Protein AF-A0A7C3KI60-F1 (afdb_monomer)

pLDDT: mean 81.57, std 13.28, range [34.31, 95.56]

InterPro domains:
  IPR018958 Knr4/Smi1-like domain [PF09346] (4-112)
  IPR037883 Knr4/Smi1-like domain superfamily [G3DSA:3.40.1580.10] (7-118)
  IPR037883 Knr4/Smi1-like domain superfamily [SSF160631] (5-124)
  IPR051873 Cell wall assembly regulator KNR4/SMI1 [PTHR47432] (55-127)

Secondary structure (DSSP, 8-state):
--HHHHHHH--S--TTSPPSB-B-TT-SS-EEEPPHHHHHHHHHHHHHHHHTTS----TTEEE-EEETTT--EEEE-SS-SSTTSPEEEE--TT--SPPPEEESSHHHHHHHHHHHHHTT-EEEETTTEEEE--TTTTSS--

Radius of gyration: 15.79 Å; Cα contacts (8 Å, |Δi|>4): 232; chains: 1; bounding box: 42×45×39 Å

Structure (mmCIF, N/CA/C/O backbone):
data_AF-A0A7C3KI60-F1
#
_entry.id   AF-A0A7C3KI60-F1
#
loop_
_atom_site.group_PDB
_atom_site.id
_atom_site.type_symbol
_atom_site.label_atom_id
_atom_site.label_alt_id
_atom_site.label_comp_id
_atom_site.label_asym_id
_atom_site.label_entity_id
_atom_site.label_seq_id
_atom_site.pdbx_PDB_ins_code
_atom_site.Cartn_x
_atom_site.Cartn_y
_atom_site.Cartn_z
_atom_site.occupancy
_atom_site.B_iso_or_equiv
_atom_site.auth_seq_id
_atom_site.auth_comp_id
_atom_site.auth_asym_id
_atom_site.auth_atom_id
_atom_site.pdbx_PDB_model_num
ATOM 1 N N . MET A 1 1 ? 3.828 -3.253 14.838 1.00 66.62 1 MET A N 1
ATOM 2 C CA . MET A 1 1 ? 3.671 -4.515 14.084 1.00 66.62 1 MET A CA 1
ATOM 3 C C . MET A 1 1 ? 4.154 -4.274 12.663 1.00 66.62 1 MET A C 1
ATOM 5 O O . MET A 1 1 ? 3.652 -3.376 12.007 1.00 66.62 1 MET A O 1
ATOM 9 N N . GLY A 1 2 ? 5.162 -4.997 12.182 1.00 83.06 2 GLY A N 1
ATOM 10 C CA . GLY A 1 2 ? 5.704 -4.766 10.836 1.00 83.06 2 GLY A CA 1
ATOM 11 C C . GLY A 1 2 ? 4.778 -5.271 9.722 1.00 83.06 2 GLY A C 1
ATOM 12 O O . GLY A 1 2 ? 3.965 -6.164 9.942 1.00 83.06 2 GLY A O 1
ATOM 13 N N . ILE A 1 3 ? 4.963 -4.785 8.490 1.00 88.62 3 ILE A N 1
ATOM 14 C CA . ILE A 1 3 ? 4.181 -5.237 7.323 1.00 88.62 3 ILE A CA 1
ATOM 15 C C . ILE A 1 3 ? 4.188 -6.766 7.156 1.00 88.62 3 ILE A C 1
ATOM 17 O O . ILE A 1 3 ? 3.146 -7.380 6.966 1.00 88.62 3 ILE A O 1
ATOM 21 N N . ARG A 1 4 ? 5.346 -7.415 7.339 1.00 89.81 4 ARG A N 1
ATOM 22 C CA . ARG A 1 4 ? 5.461 -8.883 7.278 1.00 89.81 4 ARG A CA 1
ATOM 23 C C . ARG A 1 4 ? 4.629 -9.606 8.334 1.00 89.81 4 ARG A C 1
ATOM 25 O O . ARG A 1 4 ? 4.207 -10.725 8.086 1.00 89.81 4 ARG A O 1
ATOM 32 N N . GLU A 1 5 ? 4.463 -9.018 9.515 1.00 90.69 5 GLU A N 1
ATOM 33 C CA . GLU A 1 5 ? 3.630 -9.600 10.571 1.00 90.69 5 GLU A CA 1
ATOM 34 C C . GLU A 1 5 ? 2.158 -9.478 10.187 1.00 90.69 5 GLU A C 1
ATOM 36 O O . GLU A 1 5 ? 1.438 -10.461 10.292 1.00 90.69 5 GLU A O 1
ATOM 41 N N . SER A 1 6 ? 1.743 -8.336 9.629 1.00 90.50 6 SER A N 1
ATOM 42 C CA . SER A 1 6 ? 0.375 -8.138 9.134 1.00 90.50 6 SER A CA 1
ATOM 43 C C . SER A 1 6 ? -0.042 -9.198 8.115 1.00 90.50 6 SER A C 1
ATOM 45 O O . SER A 1 6 ? -1.076 -9.834 8.297 1.00 90.50 6 SER A O 1
ATOM 47 N N . TYR A 1 7 ? 0.800 -9.467 7.109 1.00 92.75 7 TYR A N 1
ATOM 48 C CA . TYR A 1 7 ? 0.525 -10.496 6.096 1.00 92.75 7 TYR A CA 1
ATOM 49 C C . TYR A 1 7 ? 0.541 -11.936 6.638 1.00 92.75 7 TYR A C 1
ATOM 51 O O . TYR A 1 7 ? 0.081 -12.849 5.961 1.00 92.75 7 TYR A O 1
ATOM 59 N N . ARG A 1 8 ? 1.040 -12.169 7.863 1.00 93.44 8 ARG A N 1
ATOM 60 C CA . ARG A 1 8 ? 0.904 -13.472 8.542 1.00 93.44 8 ARG A CA 1
ATOM 61 C C . ARG A 1 8 ? -0.454 -13.650 9.214 1.00 93.44 8 ARG A C 1
ATOM 63 O O . ARG A 1 8 ? -0.830 -14.789 9.467 1.00 93.44 8 ARG A O 1
ATOM 70 N N . PHE A 1 9 ? -1.147 -12.557 9.531 1.00 92.88 9 PHE A N 1
ATOM 71 C CA . PHE A 1 9 ? -2.501 -12.592 10.081 1.00 92.88 9 PHE A CA 1
ATOM 72 C C . PHE A 1 9 ? -3.550 -12.565 8.966 1.00 92.88 9 PHE A C 1
ATOM 74 O O . PHE A 1 9 ? -4.465 -13.384 8.980 1.00 92.88 9 PHE A O 1
ATOM 81 N N . HIS A 1 10 ? -3.387 -11.671 7.984 1.00 91.94 10 HIS A N 1
ATOM 82 C CA . HIS A 1 10 ? -4.320 -11.494 6.870 1.00 91.94 10 HIS A CA 1
ATOM 83 C C . HIS A 1 10 ? -3.562 -11.294 5.553 1.00 91.94 10 HIS A C 1
ATOM 85 O O . HIS A 1 10 ? -2.791 -10.344 5.424 1.00 91.94 10 HIS A O 1
ATOM 91 N N . ASN A 1 11 ? -3.787 -12.173 4.572 1.00 93.81 11 ASN A N 1
ATOM 92 C CA . ASN A 1 11 ? -3.192 -12.072 3.237 1.00 93.81 11 ASN A CA 1
ATOM 93 C C . ASN A 1 11 ? -4.091 -11.260 2.290 1.00 93.81 11 ASN A C 1
ATOM 95 O O . ASN A 1 11 ? -4.666 -11.814 1.357 1.00 93.81 11 ASN A O 1
ATOM 99 N N . GLY A 1 12 ? -4.244 -9.964 2.567 1.00 90.94 12 GLY A N 1
ATOM 100 C CA . GLY A 1 12 ? -5.143 -9.092 1.806 1.00 90.94 12 GLY A CA 1
ATOM 101 C C . GLY A 1 12 ? -6.627 -9.314 2.113 1.00 90.94 12 GLY A C 1
ATOM 102 O O . GLY A 1 12 ? -6.988 -9.826 3.177 1.00 90.94 12 GLY A O 1
ATOM 103 N N . GLN A 1 13 ? -7.480 -8.891 1.182 1.00 86.81 13 GLN A N 1
ATOM 104 C CA . GLN A 1 13 ? -8.929 -9.091 1.191 1.00 86.81 13 GLN A CA 1
ATOM 105 C C . GLN A 1 13 ? -9.368 -10.044 0.078 1.00 86.81 13 GLN A C 1
ATOM 107 O O . GLN A 1 13 ? -8.721 -10.146 -0.960 1.00 86.81 13 GLN A O 1
ATOM 112 N N . PHE A 1 14 ? -10.498 -10.720 0.288 1.00 73.75 14 PHE A N 1
ATOM 113 C CA . PHE A 1 14 ? -11.122 -11.553 -0.737 1.00 73.75 14 PHE A CA 1
ATOM 114 C C . PHE A 1 14 ? -11.954 -10.709 -1.713 1.00 73.75 14 PHE A C 1
ATOM 116 O O . PHE A 1 14 ? -12.515 -9.683 -1.342 1.00 73.75 14 PHE A O 1
ATOM 123 N N . GLU A 1 15 ? -12.068 -11.192 -2.951 1.00 59.44 15 GLU A N 1
ATOM 124 C CA . GLU A 1 15 ? -12.632 -10.496 -4.123 1.00 59.44 15 GLU A CA 1
ATOM 125 C C . GLU A 1 15 ? -14.107 -10.049 -3.982 1.00 59.44 15 GLU A C 1
ATOM 127 O O . GLU A 1 15 ? -14.581 -9.234 -4.766 1.00 59.44 15 GLU A O 1
ATOM 132 N N . TYR A 1 16 ? -14.827 -10.544 -2.969 1.00 60.94 16 TYR A N 1
ATOM 133 C CA . TYR A 1 16 ? -16.242 -10.228 -2.713 1.00 60.94 16 TYR A CA 1
ATOM 134 C C . TYR A 1 16 ? -16.475 -9.435 -1.422 1.00 60.94 16 TYR A C 1
ATOM 136 O O . TYR A 1 16 ? -17.622 -9.240 -1.022 1.00 60.94 16 TYR A O 1
ATOM 144 N N . GLU A 1 17 ? -15.408 -9.003 -0.753 1.00 68.38 17 GLU A N 1
ATOM 145 C CA . GLU A 1 17 ? -15.519 -8.235 0.483 1.00 68.38 17 GLU A CA 1
ATOM 146 C C . GLU A 1 17 ? -15.642 -6.732 0.187 1.00 68.38 17 GLU A C 1
ATOM 148 O O . GLU A 1 17 ? -14.974 -6.224 -0.720 1.00 68.38 17 GLU A O 1
ATOM 153 N N . PRO A 1 18 ? -16.448 -5.987 0.965 1.00 68.75 18 PRO A N 1
ATOM 154 C CA . PRO A 1 18 ? -16.484 -4.533 0.879 1.00 68.75 18 PRO A CA 1
ATOM 155 C C . PRO A 1 18 ? -15.091 -3.916 1.090 1.00 68.75 18 PRO A C 1
ATOM 157 O O . PRO A 1 18 ? -14.243 -4.468 1.801 1.00 68.75 18 PRO A O 1
ATOM 160 N N . TYR A 1 19 ? -14.851 -2.740 0.508 1.00 79.31 19 TYR A N 1
ATOM 161 C CA . TYR A 1 19 ? -13.574 -2.038 0.644 1.00 79.31 19 TYR A CA 1
ATOM 162 C C . TYR A 1 19 ? -13.223 -1.785 2.121 1.00 79.31 19 TYR A C 1
ATOM 164 O O . TYR A 1 19 ? -14.011 -1.186 2.860 1.00 79.31 19 TYR A O 1
ATOM 172 N N . LEU A 1 20 ? -12.035 -2.235 2.548 1.00 76.88 20 LEU A N 1
ATOM 173 C CA . LEU A 1 20 ? -11.558 -2.052 3.925 1.00 76.88 20 LEU A CA 1
ATOM 174 C C . LEU A 1 20 ? -10.981 -0.659 4.129 1.00 76.88 20 LEU A C 1
ATOM 176 O O . LEU A 1 20 ? -11.217 -0.036 5.157 1.00 76.88 20 LEU A O 1
ATOM 180 N N . ILE A 1 21 ? -10.198 -0.174 3.165 1.00 76.62 21 ILE A N 1
ATOM 181 C CA . ILE A 1 21 ? -9.567 1.136 3.282 1.00 76.62 21 ILE A CA 1
ATOM 182 C C . ILE A 1 21 ? -10.501 2.147 2.638 1.00 76.62 21 ILE A C 1
ATOM 184 O O . ILE A 1 21 ? -10.669 2.173 1.418 1.00 76.62 21 ILE A O 1
ATOM 188 N N . GLY A 1 22 ? -11.133 2.943 3.494 1.00 65.50 22 GLY A N 1
ATOM 189 C CA . GLY A 1 22 ? -12.219 3.810 3.082 1.00 65.50 22 GLY A CA 1
ATOM 190 C C . GLY A 1 22 ? -11.811 5.028 2.264 1.00 65.50 22 GLY A C 1
ATOM 191 O O . GLY A 1 22 ? -10.634 5.382 2.142 1.00 65.50 22 GLY A O 1
ATOM 192 N N . LEU A 1 23 ? -12.840 5.676 1.714 1.00 61.44 23 LEU A N 1
ATOM 193 C CA . LEU A 1 23 ? -12.757 6.983 1.062 1.00 61.44 23 LEU A CA 1
ATOM 194 C C . LEU A 1 23 ? -12.081 7.996 1.982 1.00 61.44 23 LEU A C 1
ATOM 196 O O . LEU A 1 23 ? -12.583 8.234 3.072 1.00 61.44 23 LEU A O 1
ATOM 200 N N . ASN A 1 24 ? -10.991 8.622 1.549 1.00 66.88 24 ASN A N 1
ATOM 201 C CA . ASN A 1 24 ? -10.326 9.683 2.306 1.00 66.88 24 ASN A CA 1
ATOM 202 C C . ASN A 1 24 ? -9.925 10.851 1.390 1.00 66.88 24 ASN A C 1
ATOM 204 O O . ASN A 1 24 ? -10.289 10.893 0.219 1.00 66.88 24 ASN A O 1
ATOM 208 N N . GLU A 1 25 ? -9.174 11.821 1.915 1.00 69.06 25 GLU A N 1
ATOM 209 C CA . GLU A 1 25 ? -8.717 12.997 1.153 1.00 69.06 25 GLU A CA 1
ATOM 210 C C . GLU A 1 25 ? -7.906 12.658 -0.117 1.00 69.06 25 GLU A C 1
ATOM 212 O O . GLU A 1 25 ? -7.791 13.488 -1.021 1.00 69.06 25 GLU A O 1
ATOM 217 N N . TYR A 1 26 ? -7.370 11.438 -0.218 1.00 67.81 26 TYR A N 1
ATOM 218 C CA . TYR A 1 26 ? -6.595 10.963 -1.361 1.00 67.81 26 TYR A CA 1
ATOM 219 C C . TYR A 1 26 ? -7.402 10.116 -2.353 1.00 67.81 26 TYR A C 1
ATOM 221 O O . TYR A 1 26 ? -7.041 10.119 -3.537 1.00 67.81 26 TYR A O 1
ATOM 229 N N . THR A 1 27 ? -8.469 9.442 -1.906 1.00 67.38 27 THR A N 1
ATOM 230 C CA . THR A 1 27 ? -9.193 8.412 -2.673 1.00 67.38 27 THR A CA 1
ATOM 231 C C . THR A 1 27 ? -10.643 8.780 -2.970 1.00 67.38 27 THR A C 1
ATOM 233 O O . THR A 1 27 ? -11.357 9.341 -2.143 1.00 67.38 27 THR A O 1
ATOM 236 N N . GLN A 1 28 ? -11.092 8.455 -4.181 1.00 65.00 28 GLN A N 1
ATOM 237 C CA . GLN A 1 28 ? -12.458 8.702 -4.651 1.00 65.00 28 GLN A CA 1
ATOM 238 C C . GLN A 1 28 ? -13.341 7.452 -4.608 1.00 65.00 28 GLN A C 1
ATOM 240 O O . GLN A 1 28 ? -14.564 7.581 -4.635 1.00 65.00 28 GLN A O 1
ATOM 245 N N . VAL A 1 29 ? -12.739 6.263 -4.512 1.00 70.00 29 VAL A N 1
ATOM 246 C CA . VAL A 1 29 ? -13.407 4.991 -4.179 1.00 70.00 29 VAL A CA 1
ATOM 247 C C . VAL A 1 29 ? -12.665 4.270 -3.052 1.00 70.00 29 VAL A C 1
ATOM 249 O O . VAL A 1 29 ? -11.485 4.531 -2.800 1.00 70.00 29 VAL A O 1
ATOM 252 N N . GLY A 1 30 ? -13.369 3.382 -2.350 1.00 75.94 30 GLY A N 1
ATOM 253 C CA . GLY A 1 30 ? -12.740 2.489 -1.386 1.00 75.94 30 GLY A CA 1
ATOM 254 C C . GLY A 1 30 ? -11.659 1.631 -2.051 1.00 75.94 30 GLY A C 1
ATOM 255 O O . GLY A 1 30 ? -11.657 1.412 -3.265 1.00 75.94 30 GLY A O 1
ATOM 256 N N . MET A 1 31 ? -10.708 1.172 -1.247 1.00 84.06 31 MET A N 1
ATOM 257 C CA . MET A 1 31 ? -9.610 0.328 -1.696 1.00 84.06 31 MET A CA 1
ATOM 258 C C . MET A 1 31 ? -9.609 -1.003 -0.966 1.00 84.06 31 MET A C 1
ATOM 260 O O . MET A 1 31 ? -9.946 -1.089 0.220 1.00 84.06 31 MET A O 1
ATOM 264 N N . VAL A 1 32 ? -9.163 -2.030 -1.682 1.00 87.69 32 VAL A N 1
ATOM 265 C CA . VAL A 1 32 ? -8.885 -3.334 -1.096 1.00 87.69 32 VAL A CA 1
ATOM 266 C C . VAL A 1 32 ? -7.422 -3.442 -0.702 1.00 87.69 32 VAL A C 1
ATOM 268 O O . VAL A 1 32 ? -6.547 -2.932 -1.406 1.00 87.69 32 VAL A O 1
ATOM 271 N N . LEU A 1 33 ? -7.141 -4.127 0.404 1.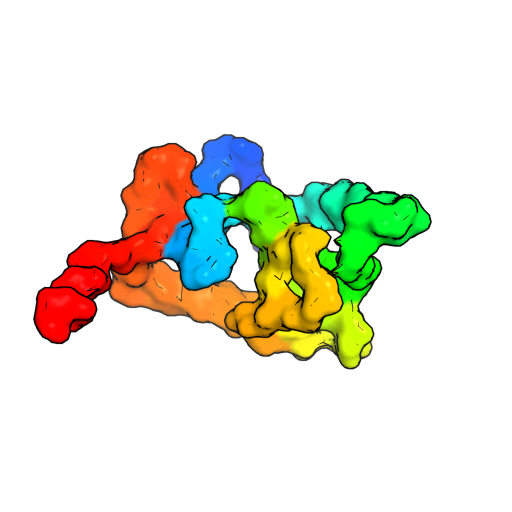00 91.06 33 LEU A N 1
ATOM 272 C CA . LEU A 1 33 ? -5.785 -4.581 0.704 1.00 91.06 33 LEU A CA 1
ATOM 273 C C . LEU A 1 33 ? -5.461 -5.785 -0.190 1.00 91.06 33 LEU A C 1
ATOM 275 O O . LEU A 1 33 ? -6.193 -6.772 -0.182 1.00 91.06 33 LEU A O 1
ATOM 279 N N . LEU A 1 34 ? -4.380 -5.704 -0.959 1.00 92.75 34 LEU A N 1
ATOM 280 C CA . LEU A 1 34 ? -3.974 -6.766 -1.880 1.00 92.75 34 LEU A CA 1
ATOM 281 C C . LEU A 1 34 ? -3.444 -7.991 -1.133 1.00 92.75 34 LEU A C 1
ATOM 283 O O . LEU A 1 34 ? -2.845 -7.854 -0.065 1.00 92.75 34 LEU A O 1
ATOM 287 N N . SER A 1 35 ? -3.625 -9.179 -1.711 1.00 94.00 35 SER A N 1
ATOM 288 C CA . SER A 1 35 ? -2.889 -10.379 -1.295 1.00 94.00 35 SER A CA 1
ATOM 289 C C . SER A 1 35 ? -1.421 -10.300 -1.736 1.00 94.00 35 SER A C 1
ATOM 291 O O . SER A 1 35 ? -1.071 -9.512 -2.611 1.00 94.00 35 SER A O 1
ATOM 293 N N . LEU A 1 36 ? -0.532 -11.107 -1.153 1.00 95.06 36 LEU A N 1
ATOM 294 C CA . LEU A 1 36 ? 0.875 -11.163 -1.571 1.00 95.06 36 LEU A CA 1
ATOM 295 C C . LEU A 1 36 ? 1.027 -11.531 -3.051 1.00 95.06 36 LEU A C 1
ATOM 297 O O . LEU A 1 36 ? 1.921 -11.008 -3.714 1.00 95.06 36 LEU A O 1
ATOM 301 N N . GLU A 1 37 ? 0.171 -12.416 -3.549 1.00 94.81 37 GLU A N 1
ATOM 302 C CA . GLU A 1 37 ? 0.111 -12.826 -4.947 1.00 94.81 37 GLU A CA 1
ATOM 303 C C . GLU A 1 37 ? -0.265 -11.637 -5.841 1.00 94.81 37 GLU A C 1
ATOM 305 O O . GLU A 1 37 ? 0.488 -11.291 -6.752 1.00 94.81 37 GLU A O 1
ATOM 310 N N . ASP A 1 38 ? -1.339 -10.921 -5.502 1.00 93.62 38 ASP A N 1
ATOM 311 C CA . ASP A 1 38 ? -1.775 -9.749 -6.271 1.00 93.62 38 ASP A CA 1
ATOM 312 C C . ASP A 1 38 ? -0.750 -8.609 -6.226 1.00 93.62 38 ASP A C 1
ATOM 314 O O . ASP A 1 38 ? -0.585 -7.867 -7.194 1.00 93.62 38 ASP A O 1
ATOM 318 N N . ILE A 1 39 ? -0.030 -8.450 -5.109 1.00 94.75 39 ILE A N 1
ATOM 319 C CA . ILE A 1 39 ? 1.066 -7.478 -5.011 1.00 94.75 39 ILE A CA 1
ATOM 320 C C . ILE A 1 39 ? 2.131 -7.777 -6.060 1.00 94.75 39 ILE A C 1
ATOM 322 O O . ILE A 1 39 ? 2.628 -6.842 -6.691 1.00 94.75 39 ILE A O 1
ATOM 326 N N . VAL A 1 40 ? 2.497 -9.051 -6.231 1.00 95.56 40 VAL A N 1
ATOM 327 C CA . VAL A 1 40 ? 3.487 -9.461 -7.231 1.00 95.56 40 VAL A CA 1
ATOM 328 C C . VAL A 1 40 ? 2.956 -9.173 -8.629 1.00 95.56 40 VAL A C 1
ATOM 330 O O . VAL A 1 40 ? 3.638 -8.476 -9.378 1.00 95.56 40 VAL A O 1
ATOM 333 N N . ASP A 1 41 ? 1.734 -9.598 -8.944 1.00 94.56 41 ASP A N 1
ATOM 334 C CA . ASP A 1 41 ? 1.142 -9.422 -10.275 1.00 94.56 41 ASP A CA 1
ATOM 335 C C . ASP A 1 41 ? 1.033 -7.938 -10.666 1.00 94.56 41 ASP A C 1
ATOM 337 O O . ASP A 1 41 ? 1.470 -7.522 -11.746 1.00 94.56 41 ASP A O 1
ATOM 341 N N . VAL A 1 42 ? 0.523 -7.095 -9.760 1.00 92.06 42 VAL A N 1
ATOM 342 C CA . VAL A 1 42 ? 0.407 -5.644 -9.982 1.00 92.06 42 VAL A CA 1
ATOM 343 C C . VAL A 1 42 ? 1.788 -5.001 -10.124 1.00 92.06 42 VAL A C 1
ATOM 345 O O . VAL A 1 42 ? 2.002 -4.160 -11.004 1.00 92.06 42 VAL A O 1
ATOM 348 N N . TRP A 1 43 ? 2.744 -5.389 -9.278 1.00 94.06 43 TRP A N 1
ATOM 349 C CA . TRP A 1 43 ? 4.103 -4.860 -9.329 1.00 94.06 43 TRP A CA 1
ATOM 350 C C . TRP A 1 43 ? 4.816 -5.243 -10.631 1.00 94.06 43 TRP A C 1
ATOM 352 O O . TRP A 1 43 ? 5.457 -4.391 -11.254 1.00 94.06 43 TRP A O 1
ATOM 362 N N . GLU A 1 44 ? 4.705 -6.493 -11.080 1.00 95.38 44 GLU A N 1
ATOM 363 C CA . GLU A 1 44 ? 5.284 -6.950 -12.346 1.00 95.38 44 GLU A CA 1
ATOM 364 C C . GLU A 1 44 ? 4.698 -6.170 -13.522 1.00 95.38 44 GLU A C 1
ATOM 366 O O . GLU A 1 44 ? 5.456 -5.595 -14.313 1.00 95.38 44 GLU A O 1
ATOM 371 N N . PHE A 1 45 ? 3.370 -6.033 -13.567 1.00 92.25 45 PHE A N 1
ATOM 372 C CA . PHE A 1 45 ? 2.672 -5.254 -14.586 1.00 92.25 45 PHE A CA 1
ATOM 373 C C . PHE A 1 45 ? 3.172 -3.801 -14.658 1.00 92.25 45 PHE A C 1
ATOM 375 O O . PHE A 1 45 ? 3.519 -3.306 -15.734 1.00 92.25 45 PHE A O 1
ATOM 382 N N . TRP A 1 46 ? 3.304 -3.105 -13.524 1.00 91.12 46 TRP A N 1
ATOM 383 C CA . TRP A 1 46 ? 3.824 -1.730 -13.506 1.00 91.12 46 TRP A CA 1
ATOM 384 C C . TRP A 1 46 ? 5.263 -1.614 -13.986 1.00 91.12 46 TRP A C 1
ATOM 386 O O . TRP A 1 46 ? 5.623 -0.632 -14.648 1.00 91.12 46 TRP A O 1
ATOM 396 N N . ASN A 1 47 ? 6.099 -2.595 -13.652 1.00 92.06 47 ASN A N 1
ATOM 397 C CA . ASN A 1 47 ? 7.473 -2.625 -14.129 1.00 92.06 47 ASN A CA 1
ATOM 398 C C . ASN A 1 47 ? 7.534 -2.844 -15.637 1.00 92.06 47 ASN A C 1
ATOM 400 O O . ASN A 1 47 ? 8.394 -2.254 -16.291 1.00 92.06 47 ASN A O 1
ATOM 404 N N . GLU A 1 48 ? 6.637 -3.646 -16.209 1.00 94.19 48 GLU A N 1
ATOM 405 C CA . GLU A 1 48 ? 6.522 -3.769 -17.661 1.00 94.19 48 GLU A CA 1
ATOM 406 C C . GLU A 1 48 ? 6.121 -2.450 -18.322 1.00 94.19 48 GLU A C 1
ATOM 408 O O . GLU A 1 48 ? 6.803 -2.019 -19.255 1.00 94.19 48 GLU A O 1
ATOM 413 N N . LEU A 1 49 ? 5.092 -1.766 -17.810 1.00 90.50 49 LEU A N 1
ATOM 414 C CA . LEU A 1 49 ? 4.681 -0.450 -18.320 1.00 90.50 49 LEU A CA 1
ATOM 415 C C . LEU A 1 49 ? 5.827 0.567 -18.247 1.00 90.50 49 LEU A C 1
ATOM 417 O O . LEU A 1 49 ? 6.098 1.297 -19.200 1.00 90.50 49 LEU A O 1
ATOM 421 N N . THR A 1 50 ? 6.558 0.579 -17.133 1.00 89.81 50 THR A N 1
ATOM 422 C CA . THR A 1 50 ? 7.704 1.478 -16.936 1.00 89.81 50 THR A CA 1
ATOM 423 C C . THR A 1 50 ? 8.839 1.163 -17.908 1.00 89.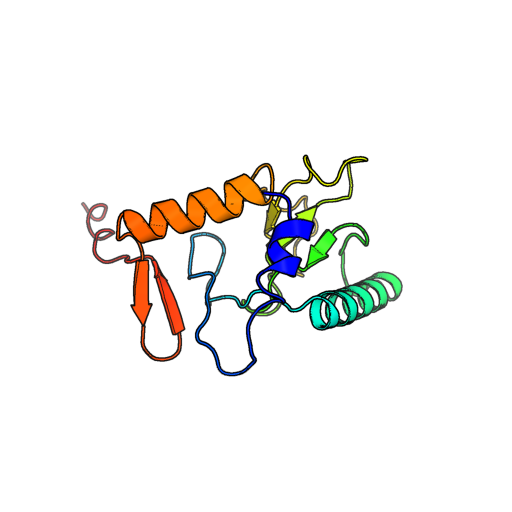81 50 THR A C 1
ATOM 425 O O . THR A 1 50 ? 9.417 2.077 -18.494 1.00 89.81 50 THR A O 1
ATOM 428 N N . LYS A 1 51 ? 9.135 -0.122 -18.153 1.00 92.31 51 LYS A N 1
ATOM 429 C CA . LYS A 1 51 ? 10.131 -0.548 -19.155 1.00 92.31 51 LYS A CA 1
ATOM 430 C C . LYS A 1 51 ? 9.751 -0.114 -20.573 1.00 92.31 51 LYS A C 1
ATOM 432 O O . LYS A 1 51 ? 10.643 0.174 -21.366 1.00 92.31 51 LYS A O 1
ATOM 437 N N . ARG A 1 52 ? 8.452 -0.050 -20.886 1.00 92.50 52 ARG A N 1
ATOM 438 C CA . ARG A 1 52 ? 7.927 0.449 -22.170 1.00 92.50 52 ARG A CA 1
ATOM 439 C C . ARG A 1 52 ? 7.879 1.981 -22.250 1.00 92.50 52 ARG A C 1
ATOM 441 O O . ARG A 1 52 ? 7.635 2.522 -23.322 1.00 92.50 52 ARG A O 1
ATOM 448 N N . GLY A 1 53 ? 8.153 2.688 -21.149 1.00 88.06 53 GLY A N 1
ATOM 449 C CA . GLY A 1 53 ? 8.061 4.149 -21.071 1.00 88.06 53 GLY A CA 1
ATOM 450 C C . GLY A 1 53 ? 6.626 4.672 -20.949 1.00 88.06 53 GLY A C 1
ATOM 451 O O . GLY A 1 53 ? 6.387 5.857 -21.165 1.00 88.06 53 GLY A O 1
ATOM 452 N N . GLU A 1 54 ? 5.682 3.798 -20.603 1.00 86.19 54 GLU A N 1
ATOM 453 C CA . GLU A 1 54 ? 4.247 4.090 -20.505 1.00 86.19 54 GLU A CA 1
ATOM 454 C C . GLU A 1 54 ? 3.833 4.523 -19.087 1.00 86.19 54 GLU A C 1
ATOM 456 O O . GLU A 1 54 ? 2.709 4.967 -18.879 1.00 86.19 54 GLU A O 1
ATOM 461 N N . SER A 1 55 ? 4.739 4.431 -18.105 1.00 83.44 55 SER A N 1
ATOM 462 C CA . SER A 1 55 ? 4.515 4.912 -16.740 1.00 83.44 55 SER A CA 1
ATOM 463 C C . SER A 1 55 ? 5.797 5.417 -16.064 1.00 83.44 55 SER A C 1
ATOM 465 O O . SER A 1 55 ? 6.911 5.123 -16.499 1.00 83.44 55 SER A O 1
ATOM 467 N N . PHE A 1 56 ? 5.627 6.176 -14.978 1.00 84.06 56 PHE A N 1
ATOM 468 C CA . PHE A 1 56 ? 6.684 6.754 -14.142 1.00 84.06 56 PHE A CA 1
ATOM 469 C C . PHE A 1 56 ? 6.846 6.027 -12.793 1.00 84.06 56 PHE A C 1
ATOM 471 O O . PHE A 1 56 ? 7.372 6.604 -11.837 1.00 84.06 56 PHE A O 1
ATOM 478 N N . TRP A 1 57 ? 6.395 4.772 -12.699 1.00 86.88 57 TRP A N 1
ATOM 479 C CA . TRP A 1 57 ? 6.492 3.975 -11.477 1.00 86.88 57 TRP A CA 1
ATOM 480 C C . TRP A 1 57 ? 7.949 3.727 -11.069 1.00 86.88 57 TRP A C 1
ATOM 482 O O . TRP A 1 57 ? 8.817 3.449 -11.896 1.00 86.88 57 TRP A O 1
ATOM 492 N N . ASN A 1 58 ? 8.231 3.791 -9.765 1.00 89.12 58 ASN A N 1
ATOM 493 C CA . ASN A 1 58 ? 9.502 3.317 -9.230 1.00 89.12 58 ASN A CA 1
ATOM 4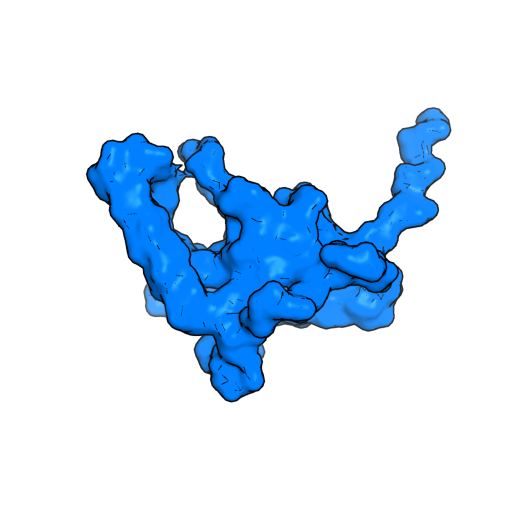94 C C . ASN A 1 58 ? 9.381 1.819 -8.896 1.00 89.12 58 ASN A C 1
ATOM 496 O O . ASN A 1 58 ? 8.510 1.469 -8.101 1.00 89.12 58 ASN A O 1
ATOM 500 N N . PRO A 1 59 ? 10.287 0.945 -9.371 1.00 90.56 59 PRO A N 1
ATOM 501 C CA . PRO A 1 59 ? 10.290 -0.479 -9.016 1.00 90.56 59 PRO A CA 1
ATOM 502 C C . PRO A 1 59 ? 10.384 -0.763 -7.509 1.00 90.56 59 PRO A C 1
ATOM 504 O O . PRO A 1 59 ? 10.132 -1.877 -7.064 1.00 90.56 59 PRO A O 1
ATOM 507 N N . LYS A 1 60 ? 10.786 0.222 -6.700 1.00 91.38 60 LYS A N 1
ATOM 508 C CA . LYS A 1 60 ? 10.855 0.123 -5.236 1.00 91.38 60 LYS A CA 1
ATOM 509 C C . LYS A 1 60 ? 9.589 0.620 -4.529 1.00 91.38 60 LYS A C 1
ATOM 511 O O . LYS A 1 60 ? 9.598 0.734 -3.305 1.00 91.38 60 LYS A O 1
ATOM 516 N N . TRP A 1 61 ? 8.533 0.953 -5.267 1.00 91.94 61 TRP A N 1
ATOM 517 C CA . TRP A 1 61 ? 7.209 1.218 -4.711 1.00 91.94 61 TRP A CA 1
ATOM 518 C C . TRP A 1 61 ? 6.381 -0.054 -4.815 1.00 91.94 61 TRP A C 1
ATOM 520 O O . TRP A 1 61 ? 6.061 -0.505 -5.911 1.00 91.94 61 TRP A O 1
ATOM 530 N N . ILE A 1 62 ? 6.088 -0.656 -3.666 1.00 93.06 62 ILE A N 1
ATOM 531 C CA . ILE A 1 62 ? 5.359 -1.922 -3.604 1.00 93.06 62 ILE A CA 1
ATOM 532 C C . ILE A 1 62 ? 3.874 -1.598 -3.409 1.00 93.06 62 ILE A C 1
ATOM 534 O O . ILE A 1 62 ? 3.559 -0.971 -2.392 1.00 93.06 62 ILE A O 1
ATOM 538 N N . PRO A 1 63 ? 2.973 -1.951 -4.347 1.00 93.19 63 PRO A N 1
ATOM 539 C CA . PRO A 1 63 ? 1.533 -1.782 -4.153 1.00 93.19 63 PRO A CA 1
ATOM 540 C C . PRO A 1 63 ? 1.090 -2.537 -2.907 1.00 93.19 63 PRO A C 1
ATOM 542 O O . PRO A 1 63 ? 1.508 -3.668 -2.700 1.00 93.19 63 PRO A O 1
ATOM 545 N N . LEU A 1 64 ? 0.279 -1.904 -2.064 1.00 92.81 64 LEU A N 1
ATOM 546 C CA . LEU A 1 64 ? -0.372 -2.564 -0.928 1.00 92.81 64 LEU A CA 1
ATOM 547 C C . LEU A 1 64 ? -1.878 -2.632 -1.120 1.00 92.81 64 LEU A C 1
ATOM 549 O O . LEU A 1 64 ? -2.526 -3.510 -0.562 1.00 92.81 64 LEU A O 1
ATOM 553 N N . THR A 1 65 ? -2.429 -1.705 -1.895 1.00 91.00 65 THR A N 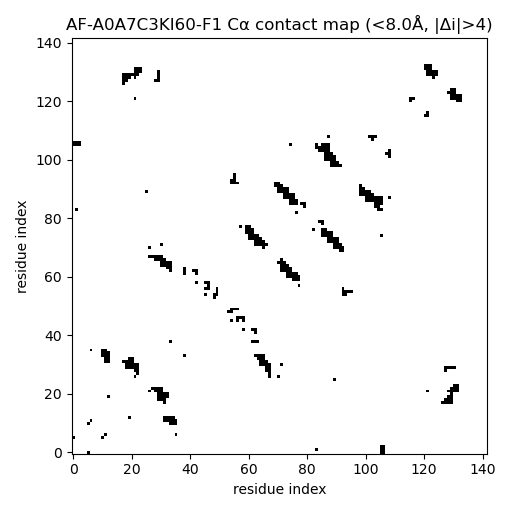1
ATOM 554 C CA . THR A 1 65 ? -3.852 -1.659 -2.188 1.00 91.00 65 THR A CA 1
ATOM 555 C C . THR A 1 65 ? -4.116 -1.693 -3.680 1.00 91.00 65 THR A C 1
ATOM 557 O O . THR A 1 65 ? -3.251 -1.350 -4.488 1.00 91.00 65 THR A O 1
ATOM 560 N N . SER A 1 66 ? -5.331 -2.092 -4.037 1.00 85.94 66 SER A N 1
ATOM 561 C CA . SER A 1 66 ? -5.903 -1.828 -5.352 1.00 85.94 66 SER A CA 1
ATOM 562 C C . SER A 1 66 ? -7.276 -1.177 -5.200 1.00 85.94 66 SER A C 1
ATOM 564 O O . SER A 1 66 ? -7.853 -1.149 -4.111 1.00 85.94 66 SER A O 1
ATOM 566 N N . GLY A 1 67 ? -7.755 -0.571 -6.281 1.00 72.31 67 GLY A N 1
ATOM 567 C CA . GLY A 1 67 ? -8.887 0.348 -6.261 1.00 72.31 67 GLY A CA 1
ATOM 568 C C . GLY A 1 67 ? -8.475 1.742 -6.727 1.00 72.31 67 GLY A C 1
ATOM 569 O O . GLY A 1 67 ? -7.354 1.964 -7.190 1.00 72.31 67 GLY A O 1
ATOM 570 N N . ASP A 1 68 ? -9.414 2.676 -6.675 1.00 68.38 68 ASP A N 1
ATOM 571 C CA . ASP A 1 68 ? -9.208 4.084 -7.044 1.00 68.38 68 ASP A CA 1
ATOM 572 C C . ASP A 1 68 ? -8.700 4.340 -8.467 1.00 68.38 68 ASP A C 1
ATOM 574 O O . ASP A 1 68 ? -7.935 5.267 -8.717 1.00 68.38 68 ASP A O 1
ATOM 578 N N . GLY A 1 69 ? -9.114 3.505 -9.428 1.00 67.94 69 GLY A N 1
ATOM 579 C CA . GLY A 1 69 ? -8.772 3.710 -10.840 1.00 67.94 69 GLY A CA 1
ATOM 580 C C . GLY A 1 69 ? -7.266 3.644 -11.118 1.00 67.94 69 GLY A C 1
ATOM 581 O O . GLY A 1 69 ? -6.770 4.345 -11.997 1.00 67.94 69 GLY A O 1
ATOM 582 N N . GLY A 1 70 ? -6.526 2.828 -10.358 1.00 72.00 70 GLY A N 1
ATOM 583 C CA . GLY A 1 70 ? -5.074 2.700 -10.504 1.00 72.00 70 GLY A CA 1
ATOM 584 C C . GLY A 1 70 ? -4.280 3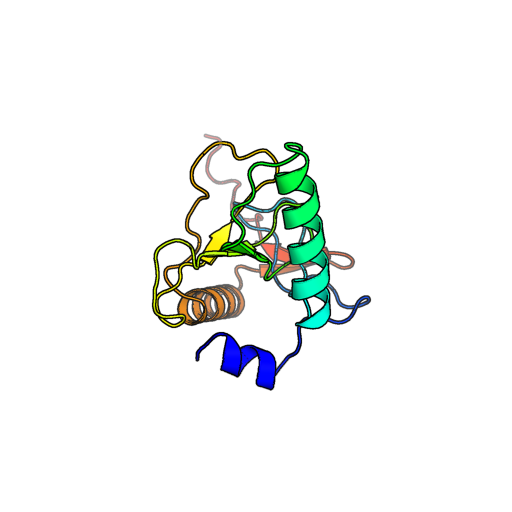.717 -9.682 1.00 72.00 70 GLY A C 1
ATOM 585 O O . GLY A 1 70 ? -3.166 4.080 -10.073 1.00 72.00 70 GLY A O 1
ATOM 586 N N . ASN A 1 71 ? -4.835 4.163 -8.550 1.00 83.88 71 ASN A N 1
ATOM 587 C CA . ASN A 1 71 ? -4.181 5.069 -7.607 1.00 83.88 71 ASN A CA 1
ATOM 588 C C . ASN A 1 71 ? -4.000 4.406 -6.228 1.00 83.88 71 ASN A C 1
ATOM 590 O O . ASN A 1 71 ? -4.770 4.638 -5.301 1.00 83.88 71 ASN A O 1
ATOM 594 N N . PRO A 1 72 ? -3.010 3.526 -6.081 1.00 88.62 72 PRO A N 1
ATOM 595 C CA . PRO A 1 72 ? -2.864 2.724 -4.879 1.00 88.62 72 PRO A CA 1
ATOM 596 C C . PRO A 1 72 ? -2.097 3.439 -3.769 1.00 88.62 72 PRO A C 1
ATOM 598 O O . PRO A 1 72 ? -1.337 4.390 -3.977 1.00 88.62 72 PRO A O 1
ATOM 601 N N . ILE A 1 73 ? -2.234 2.889 -2.569 1.00 91.88 73 ILE A N 1
ATOM 602 C CA . ILE A 1 73 ? -1.299 3.092 -1.473 1.00 91.88 73 ILE A CA 1
ATOM 603 C C . ILE A 1 73 ? -0.143 2.103 -1.650 1.00 91.88 73 ILE A C 1
ATOM 605 O O . ILE A 1 73 ? -0.346 0.905 -1.863 1.00 91.88 73 ILE A O 1
ATOM 609 N N . CYS A 1 74 ? 1.085 2.604 -1.537 1.00 92.88 74 CYS A N 1
ATOM 610 C CA . CYS A 1 74 ? 2.306 1.824 -1.688 1.00 92.88 74 CYS A CA 1
ATOM 611 C C . CYS A 1 74 ? 3.224 1.931 -0.471 1.00 92.88 74 CYS A C 1
ATOM 613 O O . CYS A 1 74 ? 3.287 2.954 0.214 1.00 92.88 74 CYS A O 1
ATOM 615 N N . LEU A 1 75 ? 4.032 0.892 -0.279 1.00 93.00 75 LEU A N 1
ATOM 616 C CA . LEU A 1 75 ? 5.242 0.941 0.533 1.00 93.00 75 LEU A CA 1
ATOM 617 C C . LEU A 1 75 ? 6.379 1.571 -0.289 1.00 93.00 75 LEU A C 1
ATOM 619 O O . LEU A 1 75 ? 6.747 1.043 -1.339 1.00 93.00 75 LEU A O 1
ATOM 623 N N . ASP A 1 76 ? 6.978 2.664 0.185 1.00 92.25 76 ASP A N 1
ATOM 624 C CA . ASP A 1 76 ? 8.138 3.294 -0.458 1.00 92.25 76 ASP A CA 1
ATOM 625 C C . ASP A 1 76 ? 9.458 2.728 0.090 1.00 92.25 76 ASP A C 1
ATOM 627 O O . ASP A 1 76 ? 9.972 3.164 1.127 1.00 92.25 76 ASP A O 1
ATOM 631 N N . TYR A 1 77 ? 10.046 1.784 -0.650 1.00 87.69 77 TYR A N 1
ATOM 632 C CA . TYR A 1 77 ? 11.377 1.231 -0.384 1.00 87.69 77 TYR A CA 1
ATOM 633 C C . TYR A 1 77 ? 12.494 1.964 -1.156 1.00 87.69 77 TYR A C 1
ATOM 635 O O . TYR A 1 77 ? 13.642 1.522 -1.189 1.00 87.69 77 TYR A O 1
ATOM 643 N N . SER A 1 78 ? 12.212 3.101 -1.807 1.00 85.50 78 SER A N 1
ATOM 644 C CA . SER A 1 78 ? 13.181 3.745 -2.709 1.00 85.50 78 SER A CA 1
ATOM 645 C C . SER A 1 78 ? 14.418 4.303 -2.001 1.00 85.50 78 SER A C 1
ATOM 647 O O . SER A 1 78 ? 15.508 4.300 -2.582 1.00 85.50 78 SER A O 1
ATOM 649 N N . LYS A 1 79 ? 14.256 4.755 -0.750 1.00 77.50 79 LYS A N 1
ATOM 650 C CA . LYS A 1 79 ? 15.303 5.408 0.056 1.00 77.50 79 LYS A CA 1
ATOM 651 C C . LYS A 1 79 ? 15.688 4.662 1.331 1.00 77.50 79 LYS A C 1
ATOM 653 O O . LYS A 1 79 ? 16.642 5.079 1.981 1.00 77.50 79 LYS A O 1
ATOM 658 N N . SER A 1 80 ? 14.959 3.612 1.702 1.00 70.69 80 SER A N 1
ATOM 659 C CA . SER A 1 80 ? 15.238 2.867 2.928 1.00 70.69 80 SER A CA 1
ATOM 660 C C . SER A 1 80 ? 16.020 1.595 2.629 1.00 70.69 80 SER A C 1
ATOM 662 O O . SER A 1 80 ? 15.730 0.895 1.664 1.00 70.69 80 SER A O 1
ATOM 664 N N . SER A 1 81 ? 17.001 1.284 3.472 1.00 68.25 81 SER A N 1
ATOM 665 C CA . SER A 1 81 ? 17.597 -0.052 3.556 1.00 68.25 81 SER A CA 1
ATOM 666 C C . SER A 1 81 ? 16.841 -0.960 4.537 1.00 68.25 81 SER A C 1
ATOM 668 O O . SER A 1 81 ? 17.035 -2.174 4.506 1.00 68.25 81 SER A O 1
ATOM 670 N N . ASP A 1 82 ? 15.947 -0.404 5.365 1.00 70.12 82 ASP A N 1
ATOM 671 C CA . ASP A 1 82 ? 15.171 -1.115 6.388 1.00 70.12 82 ASP A CA 1
ATOM 672 C C . ASP A 1 82 ? 13.657 -0.991 6.138 1.00 70.12 82 ASP A C 1
ATOM 674 O O . ASP A 1 82 ? 13.107 0.107 6.047 1.00 70.12 82 ASP A O 1
ATOM 678 N N . PHE A 1 83 ? 12.968 -2.131 6.071 1.00 64.38 83 PHE A N 1
ATOM 679 C CA . PHE A 1 83 ? 11.516 -2.227 5.890 1.00 64.38 83 PHE A CA 1
ATOM 680 C C . PHE A 1 83 ? 10.694 -1.690 7.073 1.00 64.38 83 PHE A C 1
ATOM 682 O O . PHE A 1 83 ? 9.484 -1.536 6.952 1.00 64.38 83 PHE A O 1
ATOM 689 N N . ARG A 1 84 ? 11.301 -1.431 8.237 1.00 64.31 84 ARG A N 1
ATOM 690 C CA . ARG A 1 84 ? 10.581 -0.882 9.403 1.00 64.31 84 ARG A CA 1
ATOM 691 C C . ARG A 1 84 ? 10.389 0.632 9.344 1.00 64.31 84 ARG A C 1
ATOM 693 O O . ARG A 1 84 ? 9.481 1.149 9.984 1.00 64.31 84 ARG A O 1
ATOM 700 N N . SER A 1 85 ? 11.217 1.327 8.571 1.00 70.62 85 SER A N 1
ATOM 701 C CA . SER A 1 85 ? 11.205 2.788 8.401 1.00 70.62 85 SER A CA 1
ATOM 702 C C . SER A 1 85 ? 10.783 3.216 6.991 1.00 70.62 85 SER A C 1
ATOM 704 O O . SER A 1 85 ? 10.989 4.360 6.577 1.00 70.62 85 SER A O 1
ATOM 706 N N . THR A 1 86 ? 10.203 2.290 6.226 1.00 85.38 86 THR A N 1
ATOM 70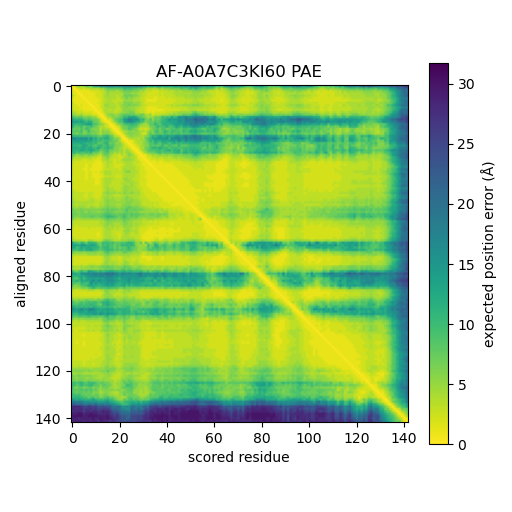7 C CA . THR A 1 86 ? 9.634 2.572 4.909 1.00 85.38 86 THR A CA 1
ATOM 708 C C . THR A 1 86 ? 8.337 3.331 5.039 1.00 85.38 86 THR A C 1
ATOM 710 O O . THR A 1 86 ? 7.413 2.881 5.715 1.00 85.38 86 THR A O 1
ATOM 713 N N . LYS A 1 87 ? 8.254 4.440 4.317 1.00 91.44 87 LYS A N 1
ATOM 714 C CA . LYS A 1 87 ? 7.069 5.286 4.306 1.00 91.44 87 LYS A CA 1
ATOM 715 C C . LYS A 1 87 ? 5.932 4.613 3.556 1.00 91.44 87 LYS A C 1
ATOM 717 O O . LYS A 1 87 ? 6.167 3.848 2.622 1.00 91.44 87 LYS A O 1
ATOM 722 N N . ILE A 1 88 ? 4.715 4.959 3.944 1.00 92.75 88 ILE A N 1
ATOM 723 C CA . ILE A 1 88 ? 3.515 4.665 3.174 1.00 92.75 88 ILE A CA 1
ATOM 724 C C . ILE A 1 88 ? 3.208 5.897 2.338 1.00 92.75 88 ILE A C 1
ATOM 726 O O . ILE A 1 88 ? 3.181 7.016 2.855 1.00 92.75 88 ILE A O 1
ATOM 730 N N . ILE A 1 89 ? 3.038 5.700 1.039 1.00 92.00 89 ILE A N 1
ATOM 731 C CA . ILE A 1 89 ? 2.779 6.762 0.072 1.00 92.00 89 ILE A CA 1
ATOM 732 C C . ILE A 1 89 ? 1.477 6.479 -0.661 1.00 92.00 89 ILE A C 1
ATOM 734 O O . ILE A 1 89 ? 1.110 5.325 -0.851 1.00 92.00 89 ILE A O 1
ATOM 738 N N . PHE A 1 90 ? 0.807 7.531 -1.106 1.00 89.88 90 PHE A N 1
ATOM 739 C CA . PHE A 1 90 ? -0.301 7.416 -2.043 1.00 89.88 90 PHE A CA 1
ATOM 740 C C . PHE A 1 90 ? 0.195 7.846 -3.409 1.00 89.88 90 PHE A C 1
ATOM 742 O O . PHE A 1 90 ? 0.849 8.881 -3.539 1.00 89.88 90 PHE A O 1
ATOM 749 N N . THR A 1 91 ? -0.076 7.050 -4.429 1.00 85.06 91 THR A N 1
ATOM 750 C CA . THR A 1 91 ? 0.494 7.278 -5.746 1.00 85.06 91 THR A CA 1
ATOM 751 C C . THR A 1 91 ? -0.568 7.201 -6.818 1.00 85.06 91 THR A C 1
ATOM 753 O O . THR A 1 91 ? -1.534 6.459 -6.706 1.00 85.06 91 THR A O 1
ATOM 756 N N . ARG A 1 92 ? -0.378 7.996 -7.867 1.00 78.19 92 ARG A N 1
ATOM 757 C CA . ARG A 1 92 ? -1.240 8.014 -9.042 1.00 78.19 92 ARG A CA 1
ATOM 758 C C . ARG A 1 92 ? -0.417 7.691 -10.266 1.00 78.19 92 ARG A C 1
ATOM 760 O O . ARG A 1 92 ? 0.734 8.118 -10.361 1.00 78.19 92 ARG A O 1
ATOM 767 N N . HIS A 1 93 ? -1.028 7.007 -11.221 1.00 72.88 93 HIS A N 1
ATOM 768 C CA . HIS A 1 93 ? -0.395 6.688 -12.500 1.00 72.88 93 HIS A CA 1
ATOM 769 C C . HIS A 1 93 ? 0.063 7.944 -13.273 1.00 72.88 93 HIS A C 1
ATOM 771 O O . HIS A 1 93 ? 1.001 7.886 -14.064 1.00 72.88 93 HIS A O 1
ATOM 777 N N . GLU A 1 94 ? -0.533 9.107 -12.991 1.00 71.75 94 GLU A N 1
ATOM 778 C CA . GLU A 1 94 ? -0.179 10.395 -13.602 1.00 71.75 94 GLU A CA 1
ATOM 779 C C . GLU A 1 94 ? 0.942 11.160 -12.871 1.00 71.75 94 GLU A C 1
ATOM 781 O O . GLU A 1 94 ? 1.428 12.188 -13.361 1.00 71.75 94 GLU A O 1
ATOM 786 N N . PHE A 1 95 ? 1.362 10.722 -11.678 1.00 73.38 95 PHE A N 1
ATOM 787 C CA . PHE A 1 95 ? 2.315 11.479 -10.867 1.00 73.38 95 PHE A CA 1
ATOM 788 C C . PHE A 1 95 ? 3.726 11.429 -11.454 1.00 73.38 95 PHE A C 1
ATOM 790 O O . PHE A 1 95 ? 4.528 10.542 -11.190 1.00 73.38 95 PHE A O 1
ATOM 797 N N . ARG A 1 96 ? 4.081 12.496 -12.174 1.00 69.69 96 ARG A N 1
ATOM 798 C CA . ARG A 1 96 ? 5.466 12.782 -12.596 1.00 69.69 96 ARG A CA 1
ATOM 799 C C . ARG A 1 96 ? 6.325 13.374 -11.469 1.00 69.69 96 ARG A C 1
ATOM 801 O O . ARG A 1 96 ? 7.496 13.684 -11.674 1.00 69.69 96 ARG A O 1
ATOM 808 N N . ARG A 1 97 ? 5.731 13.612 -10.294 1.00 76.25 97 ARG A N 1
ATOM 809 C CA . ARG A 1 97 ? 6.358 14.213 -9.106 1.00 76.25 97 ARG A CA 1
ATOM 810 C C . ARG A 1 97 ? 6.414 13.203 -7.964 1.00 76.25 97 ARG A C 1
ATOM 812 O O . ARG A 1 97 ? 5.817 12.137 -8.035 1.00 76.25 97 ARG A O 1
ATOM 819 N N . ARG A 1 98 ? 7.143 13.553 -6.900 1.00 78.62 98 ARG A N 1
ATOM 820 C CA . ARG A 1 98 ? 7.257 12.705 -5.711 1.00 78.62 98 ARG A CA 1
ATOM 821 C C . ARG A 1 98 ? 5.863 12.454 -5.100 1.00 78.62 98 ARG A C 1
ATOM 823 O O . ARG A 1 98 ? 5.183 13.443 -4.826 1.00 78.62 98 ARG A O 1
ATOM 830 N N . PRO A 1 99 ? 5.475 11.190 -4.858 1.00 86.62 99 PRO A N 1
ATOM 831 C CA . PRO A 1 99 ? 4.191 10.866 -4.246 1.00 86.62 99 PRO A CA 1
ATOM 832 C C . PRO A 1 99 ? 4.039 11.473 -2.838 1.00 86.62 99 PRO A C 1
ATOM 834 O O . PRO A 1 99 ? 5.043 11.564 -2.113 1.00 86.62 99 PRO A O 1
ATOM 837 N N . PRO A 1 100 ? 2.824 11.888 -2.435 1.00 88.50 100 PRO A N 1
ATOM 838 C CA . PRO A 1 100 ? 2.524 12.277 -1.061 1.00 88.50 100 PRO A CA 1
ATOM 839 C C . PRO A 1 100 ? 2.790 11.127 -0.083 1.00 88.50 100 PRO A C 1
ATOM 841 O O . PRO A 1 100 ? 2.564 9.955 -0.387 1.00 88.50 10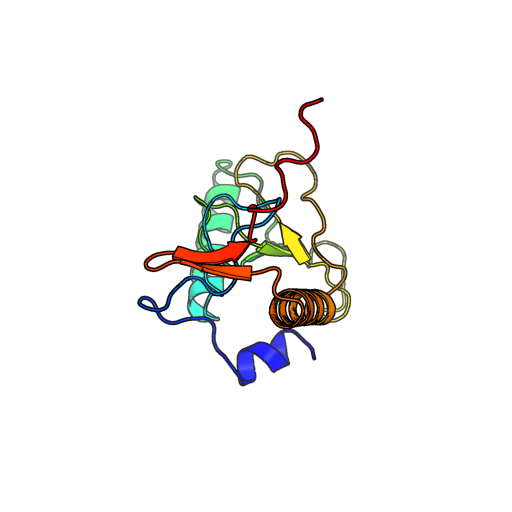0 PRO A O 1
ATOM 844 N N . ILE A 1 101 ? 3.282 11.480 1.104 1.00 90.75 101 ILE A N 1
ATOM 845 C CA . ILE A 1 101 ? 3.486 10.546 2.213 1.00 90.75 101 ILE A CA 1
ATOM 846 C C . ILE A 1 101 ? 2.197 10.506 3.028 1.00 90.75 101 ILE A C 1
ATOM 848 O O . ILE A 1 101 ? 1.767 11.540 3.525 1.00 90.75 101 ILE A O 1
ATOM 852 N N . VAL A 1 102 ? 1.630 9.314 3.182 1.00 90.75 102 VAL A N 1
ATOM 853 C CA . VAL A 1 102 ? 0.417 9.051 3.971 1.00 90.75 102 VAL A CA 1
ATOM 854 C C . VAL A 1 102 ? 0.772 8.719 5.421 1.00 90.75 102 VAL A C 1
ATOM 856 O O . VAL A 1 102 ? 0.048 9.086 6.340 1.00 90.75 102 VAL A O 1
ATOM 859 N N . SER A 1 103 ? 1.897 8.031 5.641 1.00 92.06 103 SER A N 1
ATOM 860 C CA . SER A 1 103 ? 2.368 7.652 6.978 1.00 92.06 103 SER A CA 1
ATOM 861 C C . SER A 1 103 ? 3.873 7.362 6.985 1.00 92.06 103 SER A C 1
ATOM 863 O O . SER A 1 103 ? 4.458 7.056 5.937 1.00 92.06 103 SER A O 1
ATOM 865 N N . ASN A 1 104 ? 4.540 7.449 8.143 1.00 90.81 104 ASN A N 1
ATOM 866 C CA . ASN A 1 104 ? 5.984 7.201 8.216 1.00 90.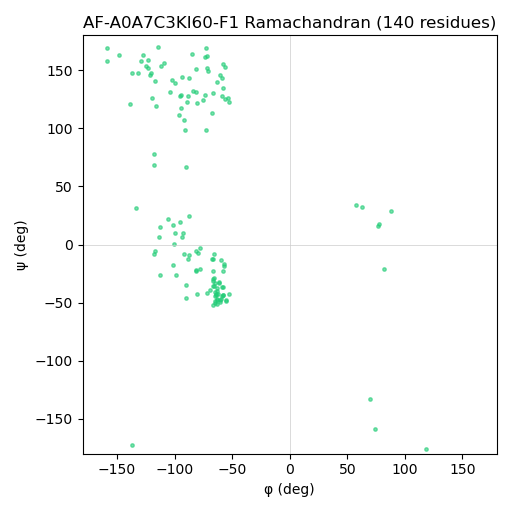81 104 ASN A CA 1
ATOM 867 C C . ASN A 1 104 ? 6.333 5.715 8.201 1.00 90.81 104 ASN A C 1
ATOM 869 O O . ASN A 1 104 ? 7.471 5.375 7.875 1.00 90.81 104 ASN A O 1
ATOM 873 N N . ASN A 1 105 ? 5.388 4.843 8.547 1.00 90.00 105 ASN A N 1
ATOM 874 C CA . ASN A 1 105 ? 5.552 3.398 8.480 1.00 90.00 105 ASN A CA 1
ATOM 875 C C . ASN A 1 105 ? 4.195 2.678 8.429 1.00 90.00 105 ASN A C 1
ATOM 877 O O . ASN A 1 105 ? 3.145 3.270 8.652 1.00 90.00 105 ASN A O 1
ATOM 881 N N . PHE A 1 106 ? 4.224 1.377 8.139 1.00 90.25 106 PHE A N 1
ATOM 882 C CA . PHE A 1 106 ? 3.006 0.572 8.016 1.00 90.25 106 PHE A CA 1
ATOM 883 C C . PHE A 1 106 ? 2.235 0.405 9.338 1.00 90.25 106 PHE A C 1
ATOM 885 O O . PHE A 1 106 ? 1.015 0.292 9.311 1.00 90.25 106 PHE A O 1
ATOM 892 N N . THR A 1 107 ? 2.922 0.415 10.490 1.00 91.12 107 THR A N 1
ATOM 893 C CA . THR A 1 107 ? 2.243 0.321 11.798 1.00 91.12 107 THR A CA 1
ATOM 894 C C . THR A 1 107 ? 1.404 1.569 12.035 1.00 91.12 107 THR A C 1
ATOM 896 O O . THR A 1 107 ? 0.213 1.456 12.280 1.00 91.12 107 THR A O 1
ATOM 899 N N . GLU A 1 108 ? 2.018 2.744 11.887 1.00 91.94 108 GLU A N 1
ATOM 900 C CA . GLU A 1 108 ? 1.355 4.039 12.076 1.00 91.94 108 GLU A CA 1
ATOM 901 C C . GLU A 1 108 ? 0.159 4.198 11.124 1.00 91.94 108 GLU A C 1
ATOM 903 O O . GLU A 1 108 ? -0.872 4.740 11.508 1.00 91.94 108 GLU A O 1
ATOM 908 N N . PHE A 1 109 ? 0.263 3.684 9.893 1.00 91.25 109 PHE A N 1
ATOM 909 C CA . PHE A 1 109 ? -0.856 3.657 8.950 1.00 91.25 109 PHE A CA 1
ATOM 910 C C . PHE A 1 109 ? -2.058 2.857 9.481 1.00 91.25 109 PHE A C 1
ATOM 912 O O . PHE A 1 109 ? -3.177 3.368 9.469 1.00 91.25 109 PHE A O 1
ATOM 919 N N . LEU A 1 110 ? -1.836 1.633 9.976 1.00 90.31 110 LEU A N 1
ATOM 920 C CA . LEU A 1 110 ? -2.909 0.800 10.533 1.00 90.31 110 LEU A CA 1
ATOM 921 C C . LEU A 1 110 ? -3.455 1.349 11.858 1.00 90.31 110 LEU A C 1
ATOM 923 O O . LEU A 1 110 ? -4.661 1.303 12.076 1.00 90.31 110 LEU A O 1
ATOM 927 N N . GLU A 1 111 ? -2.590 1.877 12.727 1.00 92.25 111 GLU A N 1
ATOM 928 C CA . GLU A 1 111 ? -2.992 2.488 14.001 1.00 92.25 111 GLU A CA 1
ATOM 929 C C . GLU A 1 111 ? -3.887 3.706 13.775 1.00 92.25 111 GLU A C 1
ATOM 931 O O . GLU A 1 111 ? -4.911 3.841 14.439 1.00 92.25 111 GLU A O 1
ATOM 936 N N . ARG A 1 112 ? -3.546 4.559 12.800 1.00 89.75 112 ARG A N 1
ATOM 937 C CA . ARG A 1 112 ? -4.390 5.696 12.425 1.00 89.75 112 ARG A CA 1
ATOM 938 C C . ARG A 1 112 ? -5.742 5.234 11.890 1.00 8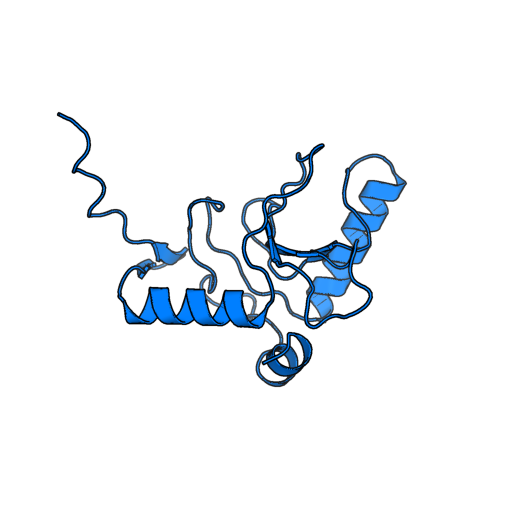9.75 112 ARG A C 1
ATOM 940 O O . ARG A 1 112 ? -6.763 5.734 12.337 1.00 89.75 112 ARG A O 1
ATOM 947 N N . PHE A 1 113 ? -5.752 4.252 10.989 1.00 87.69 113 PHE A N 1
ATOM 948 C CA . PHE A 1 113 ? -7.000 3.696 10.465 1.00 87.69 113 PHE A CA 1
ATOM 949 C C . PHE A 1 113 ? -7.898 3.125 11.578 1.00 87.69 113 PHE A C 1
ATOM 951 O O . PHE A 1 113 ? -9.094 3.401 11.598 1.00 87.69 113 PHE A O 1
ATOM 958 N N . ALA A 1 114 ? -7.325 2.384 12.532 1.00 90.62 114 ALA A N 1
ATOM 959 C CA . ALA A 1 114 ? -8.062 1.855 13.678 1.00 90.62 114 ALA A CA 1
ATOM 960 C C . ALA A 1 114 ? -8.602 2.967 14.593 1.00 90.62 114 ALA A C 1
ATOM 962 O O . ALA A 1 114 ? -9.763 2.918 14.987 1.00 90.62 114 ALA A O 1
ATOM 963 N N . ALA A 1 115 ? -7.801 3.995 14.884 1.00 91.00 115 ALA A N 1
ATOM 964 C CA . ALA A 1 115 ? -8.238 5.135 15.690 1.00 91.00 115 ALA A CA 1
ATOM 965 C C . ALA A 1 115 ? -9.374 5.929 15.014 1.00 91.00 115 ALA A C 1
ATOM 967 O O . ALA A 1 115 ? -10.335 6.336 15.670 1.00 91.00 115 ALA A O 1
ATOM 968 N N . ASP A 1 116 ? -9.299 6.118 13.696 1.00 87.81 116 ASP A N 1
ATOM 969 C CA . ASP A 1 116 ? -10.344 6.782 12.913 1.00 87.81 116 ASP A CA 1
ATOM 970 C C . ASP A 1 116 ? -11.654 5.951 12.912 1.00 87.81 116 ASP A C 1
ATOM 972 O O . ASP A 1 116 ? -12.748 6.507 13.006 1.00 87.81 116 ASP A O 1
ATOM 976 N N . LEU A 1 117 ? -11.565 4.612 12.904 1.00 86.81 117 LEU A N 1
ATOM 977 C CA . LEU A 1 117 ? -12.721 3.720 13.103 1.00 86.81 117 LEU A CA 1
ATOM 978 C C . LEU A 1 117 ? -13.322 3.844 14.505 1.00 86.81 117 LEU A C 1
ATOM 980 O O . LEU A 1 117 ? -14.534 3.998 14.642 1.00 86.81 117 LEU A O 1
ATOM 984 N N . GLU A 1 118 ? -12.492 3.792 15.544 1.00 91.44 118 GLU A N 1
ATOM 985 C CA . GLU A 1 118 ? -12.933 3.862 16.943 1.00 91.44 118 GLU A CA 1
ATOM 986 C C . GLU A 1 118 ? -13.544 5.221 17.309 1.00 91.44 118 GLU A C 1
ATOM 988 O O . GLU A 1 118 ? -14.412 5.298 18.179 1.00 91.44 118 GLU A O 1
ATOM 993 N N . SER A 1 119 ? -13.116 6.289 16.635 1.00 90.06 119 SER A N 1
ATOM 994 C CA . SER A 1 119 ? -13.661 7.639 16.817 1.00 90.06 119 SER A CA 1
ATOM 995 C C . SER A 1 119 ? -14.965 7.892 16.056 1.00 90.06 119 SER A C 1
ATOM 997 O O . SER A 1 119 ? -15.582 8.935 16.260 1.00 90.06 119 SER A O 1
ATOM 999 N N . GLY A 1 120 ? -15.416 6.946 15.225 1.00 88.50 120 GLY A N 1
ATOM 1000 C CA . GLY A 1 120 ? -16.671 7.064 14.482 1.00 88.50 120 GLY A CA 1
ATOM 1001 C C . GLY A 1 120 ? -16.591 7.969 13.252 1.00 88.50 120 GLY A C 1
ATOM 1002 O O . GLY A 1 120 ? -17.629 8.367 12.738 1.00 88.50 120 GLY A O 1
ATOM 1003 N N . ILE A 1 121 ? -15.385 8.275 12.758 1.00 84.88 121 ILE A N 1
ATOM 1004 C CA . ILE A 1 121 ? -15.189 9.077 11.536 1.00 84.88 121 ILE A CA 1
ATOM 1005 C C . ILE A 1 121 ? -15.700 8.331 10.298 1.00 84.88 121 ILE A C 1
ATOM 1007 O O . ILE A 1 121 ? -16.002 8.947 9.278 1.00 84.88 121 ILE A O 1
ATOM 1011 N N . TYR A 1 122 ? -15.787 7.004 10.361 1.00 85.38 122 TYR A N 1
ATOM 1012 C CA . TYR A 1 122 ? -16.252 6.198 9.246 1.00 85.38 122 TYR A CA 1
ATOM 1013 C C . TYR A 1 122 ? -17.698 5.723 9.405 1.00 85.38 122 TYR A C 1
ATOM 1015 O O . TYR A 1 122 ? -18.112 5.258 10.467 1.00 85.38 122 TYR A O 1
ATOM 1023 N N . VAL A 1 123 ? -18.419 5.722 8.287 1.00 86.38 123 VAL A N 1
ATOM 1024 C CA . VAL A 1 123 ? -19.719 5.075 8.097 1.00 86.38 123 VAL A CA 1
ATOM 1025 C C . VAL A 1 123 ? -19.585 3.866 7.176 1.00 86.38 123 VAL A C 1
ATOM 1027 O O . VAL A 1 123 ? -18.669 3.780 6.354 1.00 86.38 123 VAL A O 1
ATOM 1030 N N . PHE A 1 124 ? -20.519 2.926 7.304 1.00 85.38 124 PHE A N 1
ATOM 1031 C CA . PHE A 1 124 ? -20.644 1.808 6.375 1.00 85.38 124 PHE A CA 1
ATOM 1032 C C . PHE A 1 124 ? -21.663 2.141 5.286 1.00 85.38 124 PHE A C 1
ATOM 1034 O O . PHE A 1 124 ? -22.798 2.515 5.586 1.00 85.38 124 PHE A O 1
ATOM 1041 N N . VAL A 1 125 ? -21.264 1.972 4.029 1.00 83.31 125 VAL A N 1
ATOM 1042 C CA . VAL A 1 125 ? -22.110 2.179 2.855 1.00 83.31 125 VAL A CA 1
ATOM 1043 C C . VAL A 1 125 ? -22.262 0.842 2.137 1.00 83.31 125 VAL A C 1
ATOM 1045 O O . VAL A 1 125 ? -21.276 0.251 1.690 1.00 83.31 125 VAL A O 1
ATOM 1048 N N . GLU A 1 126 ? -23.503 0.364 2.035 1.00 76.06 126 GLU A N 1
ATOM 1049 C CA . GLU A 1 126 ? -23.863 -0.834 1.270 1.00 76.06 126 GLU A CA 1
ATOM 1050 C C . GLU A 1 126 ? -23.330 -0.656 -0.169 1.00 76.06 126 GLU A C 1
ATOM 1052 O O . GLU A 1 126 ? -23.518 0.401 -0.765 1.00 76.06 126 GLU A O 1
ATOM 1057 N N . ASP A 1 127 ? -22.550 -1.622 -0.665 1.00 74.06 127 ASP A N 1
ATOM 1058 C CA . ASP A 1 127 ? -21.768 -1.616 -1.925 1.00 74.06 127 ASP A CA 1
ATOM 1059 C C . ASP A 1 127 ? -20.386 -0.929 -1.923 1.00 74.06 127 ASP A C 1
ATOM 1061 O O . ASP A 1 127 ? -19.543 -1.273 -2.755 1.00 74.06 127 ASP A O 1
ATOM 1065 N N . PHE A 1 128 ? -20.094 -0.014 -0.993 1.00 71.50 128 PHE A N 1
ATOM 1066 C CA . PHE A 1 128 ? -18.816 0.726 -0.969 1.00 71.50 128 PHE A CA 1
ATOM 1067 C C . PHE A 1 128 ? -17.955 0.466 0.275 1.00 71.50 128 PHE A C 1
ATOM 1069 O O . PHE A 1 128 ? -16.815 0.925 0.336 1.00 71.50 128 PHE A O 1
ATOM 1076 N N . GLY A 1 129 ? -18.456 -0.292 1.249 1.00 79.19 129 GLY A N 1
ATOM 1077 C CA . GLY A 1 129 ? -17.717 -0.612 2.466 1.00 79.19 129 GLY A CA 1
ATOM 1078 C C . GLY A 1 129 ? -17.550 0.603 3.373 1.00 79.19 129 GLY A C 1
ATOM 1079 O O . GLY A 1 129 ? -18.516 1.304 3.667 1.00 79.19 129 GLY A O 1
ATOM 1080 N N . ILE A 1 130 ? -16.331 0.822 3.861 1.00 80.69 130 ILE A N 1
ATOM 1081 C CA . ILE A 1 130 ? -16.016 1.897 4.809 1.00 80.69 130 ILE A CA 1
ATOM 1082 C C . ILE A 1 130 ? -15.840 3.226 4.051 1.00 80.69 130 ILE A C 1
ATOM 1084 O O . ILE A 1 130 ? -15.096 3.303 3.077 1.00 80.69 130 ILE A O 1
ATOM 1088 N N . ALA A 1 131 ? -16.488 4.298 4.501 1.00 79.31 131 ALA A N 1
ATOM 1089 C CA . ALA A 1 131 ? -16.362 5.645 3.935 1.00 79.31 131 ALA A CA 1
ATOM 1090 C C . ALA A 1 131 ? -16.267 6.694 5.047 1.00 79.31 131 ALA A C 1
ATOM 1092 O O . ALA A 1 131 ? -16.859 6.504 6.102 1.00 79.31 131 ALA A O 1
ATOM 1093 N N . VAL A 1 132 ? -15.536 7.795 4.837 1.00 77.31 132 VAL A N 1
ATOM 1094 C CA . VAL A 1 132 ? -15.534 8.915 5.799 1.00 77.31 132 VAL A CA 1
ATOM 1095 C C . VAL A 1 132 ? -16.911 9.573 5.821 1.00 77.31 132 VAL A C 1
ATOM 1097 O O . VAL A 1 132 ? -17.449 9.923 4.766 1.00 77.31 132 VAL A O 1
ATOM 1100 N N . ASP A 1 133 ? -17.454 9.758 7.020 1.00 71.94 133 ASP A N 1
ATOM 1101 C CA . ASP A 1 133 ? -18.654 10.543 7.250 1.00 71.94 133 ASP A CA 1
ATOM 1102 C C . ASP A 1 133 ? -18.359 12.019 6.963 1.00 71.94 133 ASP A C 1
ATOM 1104 O O . ASP A 1 133 ? -17.551 12.660 7.634 1.00 71.94 133 ASP A O 1
ATOM 1108 N N . LYS A 1 134 ? -18.990 12.555 5.918 1.00 65.25 134 LYS A N 1
ATOM 1109 C CA . LYS A 1 134 ? -18.885 13.970 5.539 1.00 65.25 134 LYS A CA 1
ATOM 1110 C C . LYS A 1 134 ? -20.075 14.798 6.024 1.00 65.25 134 LYS A C 1
ATOM 1112 O O . LYS A 1 134 ? -20.211 15.945 5.607 1.00 65.25 134 LYS A O 1
ATOM 1117 N N . SER A 1 135 ? -20.947 14.241 6.868 1.00 59.25 135 SER A N 1
ATOM 1118 C CA . SER A 1 135 ? -22.161 14.927 7.331 1.00 59.25 135 SER A CA 1
ATOM 1119 C C . SER A 1 135 ? -21.902 16.159 8.212 1.00 59.25 135 SER A C 1
ATOM 1121 O O . SER A 1 135 ? -22.829 16.933 8.435 1.00 59.25 135 SER A O 1
ATOM 1123 N N . GLU A 1 136 ? -20.656 16.414 8.630 1.00 47.16 136 GLU A N 1
ATOM 1124 C CA . GLU A 1 136 ? -20.270 17.628 9.367 1.00 47.16 136 GLU A CA 1
ATOM 1125 C C . GLU A 1 136 ? -19.590 18.719 8.509 1.00 47.16 136 GLU A C 1
ATOM 1127 O O . GLU A 1 136 ? -19.286 19.794 9.020 1.00 47.16 136 GLU A O 1
ATOM 1132 N N . ASP A 1 137 ? -19.400 18.515 7.199 1.00 45.41 137 ASP A N 1
ATOM 1133 C CA . ASP A 1 137 ? -18.697 19.474 6.320 1.00 45.41 137 ASP A CA 1
ATOM 1134 C C . ASP A 1 137 ? -19.628 20.568 5.727 1.00 45.41 137 ASP A C 1
ATOM 1136 O O . ASP A 1 137 ? -19.355 21.157 4.681 1.00 45.41 137 ASP A O 1
ATOM 1140 N N . GLU A 1 138 ? -20.750 20.866 6.401 1.00 41.88 138 GLU A N 1
ATOM 1141 C CA . GLU A 1 138 ? -21.641 22.009 6.113 1.00 41.88 138 GLU A CA 1
ATOM 1142 C C . GLU A 1 138 ? -21.329 23.251 6.982 1.00 41.88 138 GLU A C 1
ATOM 1144 O O . GLU A 1 138 ? -22.156 24.151 7.101 1.00 41.88 138 GLU A O 1
ATOM 1149 N N . SER A 1 139 ? -20.139 23.362 7.589 1.00 43.56 139 SER A N 1
ATOM 1150 C CA . SER A 1 139 ? -19.784 24.524 8.430 1.00 43.56 139 SER A CA 1
ATOM 1151 C C . SER A 1 139 ? -18.884 25.577 7.764 1.00 43.56 139 SER A C 1
ATOM 1153 O O . SER A 1 139 ? -18.294 26.392 8.472 1.00 43.56 139 SER A O 1
ATOM 1155 N N . THR A 1 140 ? -18.749 25.594 6.432 1.00 41.41 140 THR A N 1
ATOM 1156 C CA . THR A 1 140 ? -17.908 26.611 5.752 1.00 41.41 140 THR A CA 1
ATOM 1157 C C . THR A 1 140 ? -18.559 27.285 4.540 1.00 41.41 140 THR A C 1
ATOM 1159 O O . THR A 1 140 ? -17.875 27.692 3.602 1.00 41.41 140 THR A O 1
ATOM 1162 N N . LEU A 1 141 ? -19.884 27.440 4.565 1.00 42.12 141 LEU A N 1
ATOM 1163 C CA . LEU A 1 141 ? -20.610 28.327 3.651 1.00 42.12 141 LEU A CA 1
ATOM 1164 C C . LEU A 1 141 ? -21.337 29.427 4.443 1.00 42.12 141 LEU A C 1
ATOM 1166 O O . LEU A 1 141 ? -22.563 29.458 4.484 1.00 42.12 141 LEU A O 1
ATOM 1170 N N . GLU A 1 142 ? -20.566 30.335 5.046 1.00 34.31 142 GLU A N 1
ATOM 1171 C CA . GLU A 1 142 ? -20.994 31.707 5.374 1.00 34.31 142 GLU A CA 1
ATOM 1172 C C . GLU A 1 142 ? -19.945 32.717 4.897 1.00 34.31 142 GLU A C 1
ATOM 1174 O O . GLU A 1 142 ? -18.733 32.467 5.103 1.00 34.31 142 GLU A O 1
#

Nearest PDB structures (foldseek):
  6qbr-assembly1_B  TM=7.340E-01  e=2.395E-06  Saccharomyces cerevisiae
  6qbq-assembly1_B  TM=7.333E-01  e=2.867E-06  Saccharomyces cerevisiae
  6qbo-assembly1_A  TM=7.463E-01  e=5.223E-06  Saccharomyces cerevisiae
  5j1b-assembly1_A  TM=6.906E-01  e=4.633E-06  Saccharomyces cerevisiae
  2icg-assembly1_A  TM=6.457E-01  e=3.750E-02  Listeria innocua

Sequence (142 aa):
MGIRESYRFHNGQFEYEPYLIGLNEYTQVGMVLLSLEDIVDVWEFWNELTKRGESFWNPKWIPLTSGDGGNPICLDYSKSSDFRSTKIIFTRHEFRRRPPIVSNNFTEFLERFAADLESGIYVFVEDFGIAVDKSEDESTLE

Foldseek 3Di:
DAPVVVCVVPQWDDPPDAAPAADDPQAPAGKTFHGPVVQVVVLVVVVVCVVVVNFDDDSQWTFGIDDRVAWGWTFRPPPDPDRAQTFIFTGDRPDPDDTHTPGRHPVRVVVVSVVCVVVVQWDQDVRRGTYGDCVPVPPPDD

Solvent-accessible surface area (backbone atoms only — not comparable to full-atom values): 8021 Å² total; per-residue (Å²): 107,52,64,74,56,48,51,72,77,45,61,40,57,64,99,87,60,62,22,69,46,40,31,47,101,89,39,90,39,31,22,37,43,41,25,72,66,53,29,49,56,54,43,52,51,47,48,50,37,30,75,73,67,75,41,69,69,56,91,42,48,43,52,46,31,44,42,46,92,62,37,27,41,24,44,38,46,77,86,42,96,47,84,78,65,19,29,26,27,44,41,49,73,81,47,88,57,86,63,54,76,76,27,67,16,61,39,59,44,52,52,49,55,50,51,41,53,77,70,57,46,50,41,82,40,93,95,44,22,29,28,56,62,64,88,74,75,78,81,79,86,127

Mean predicted aligned error: 7.09 Å

Organism: NCBI:txid2282169